Protein AF-A0A6N9Q004-F1 (afdb_monomer)

Secondary structure (DSSP, 8-state):
---EEEETTEEEE-HHHHHHHHHHHHHTT--HHHHHHHHHHHHHHHHTT-SS-HHHHHHHHHHS-HHHHHHHHHHHHHHH-S-HHHHHHHHHT-S----

pLDDT: mean 92.65, std 11.3, range [36.81, 98.56]

Sequence (99 aa):
MEHTKIINGERHVSTVGVVLLALHGWRTDHKEPCREALRRYCQYLAMHGYGKGSKAIWEHLAGMDNQEAAQWVETTFRQFVTDPVAAVEYVLGTVVQCQ

Structure (mmCIF, N/CA/C/O backbone):
data_AF-A0A6N9Q004-F1
#
_entry.id   AF-A0A6N9Q004-F1
#
loop_
_atom_site.group_PDB
_atom_site.id
_atom_site.type_symbol
_atom_site.label_atom_id
_atom_site.label_alt_id
_atom_site.label_comp_id
_atom_site.label_asym_id
_atom_site.label_entity_id
_atom_site.label_seq_id
_atom_site.pdbx_PDB_ins_code
_atom_site.Cartn_x
_atom_site.Cartn_y
_atom_site.Cartn_z
_atom_site.occupancy
_atom_site.B_iso_or_equiv
_atom_site.auth_seq_id
_atom_site.auth_comp_id
_atom_site.auth_asym_id
_atom_site.auth_atom_id
_atom_site.pdbx_PDB_model_num
ATOM 1 N N . MET A 1 1 ? 9.115 -12.454 2.445 1.00 57.78 1 MET A N 1
ATOM 2 C CA . MET A 1 1 ? 8.565 -13.288 1.349 1.00 57.78 1 MET A CA 1
ATOM 3 C C . MET A 1 1 ? 9.290 -12.890 0.066 1.00 57.78 1 MET A C 1
ATOM 5 O O . MET A 1 1 ? 9.688 -11.736 -0.017 1.00 57.78 1 MET A O 1
ATOM 9 N N . GLU A 1 2 ? 9.540 -13.787 -0.891 1.00 78.25 2 GLU A N 1
ATOM 10 C CA . GLU A 1 2 ? 10.159 -13.373 -2.163 1.00 78.25 2 GLU A CA 1
ATOM 11 C C . GLU A 1 2 ? 9.090 -12.723 -3.057 1.00 78.25 2 GLU A C 1
ATOM 13 O O . GLU A 1 2 ? 8.088 -13.354 -3.387 1.00 78.25 2 GLU A O 1
ATOM 18 N N . HIS A 1 3 ? 9.271 -11.445 -3.405 1.00 86.38 3 HIS A N 1
ATOM 19 C CA . HIS A 1 3 ? 8.276 -10.660 -4.159 1.00 86.38 3 HIS A CA 1
ATOM 20 C C . HIS A 1 3 ? 8.531 -10.616 -5.660 1.00 86.38 3 HIS A C 1
ATOM 22 O O . HIS A 1 3 ? 7.744 -10.022 -6.399 1.00 86.38 3 HIS A O 1
ATOM 28 N N . THR A 1 4 ? 9.616 -11.248 -6.100 1.00 87.00 4 THR A N 1
ATOM 29 C CA . THR A 1 4 ? 9.982 -11.388 -7.505 1.00 87.00 4 THR A CA 1
ATOM 30 C C . THR A 1 4 ? 10.201 -12.848 -7.849 1.00 87.00 4 THR A C 1
ATOM 32 O O . THR A 1 4 ? 10.687 -13.600 -7.015 1.00 87.00 4 THR A O 1
A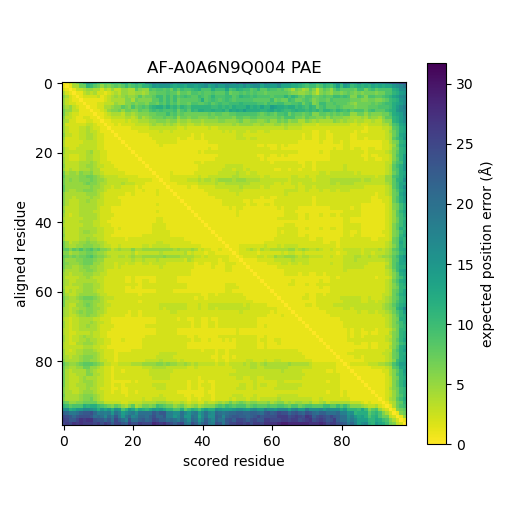TOM 35 N N . LYS A 1 5 ? 9.898 -13.246 -9.083 1.00 88.94 5 LYS A N 1
ATOM 36 C CA . LYS A 1 5 ? 10.191 -14.593 -9.585 1.00 88.94 5 LYS A CA 1
ATOM 37 C C . LYS A 1 5 ? 10.636 -14.521 -11.039 1.00 88.94 5 LYS A C 1
ATOM 39 O O . LYS A 1 5 ? 10.127 -13.691 -11.784 1.00 88.94 5 LYS A O 1
ATOM 44 N N . ILE A 1 6 ? 11.556 -15.395 -11.444 1.00 89.62 6 ILE A N 1
ATOM 45 C CA . ILE A 1 6 ? 11.898 -15.577 -12.859 1.00 89.62 6 ILE A CA 1
ATOM 46 C C . ILE A 1 6 ? 10.975 -16.642 -13.465 1.00 89.62 6 ILE A C 1
ATOM 48 O O . ILE A 1 6 ? 10.901 -17.758 -12.945 1.00 89.62 6 ILE A O 1
ATOM 52 N N . ILE A 1 7 ? 10.268 -16.309 -14.545 1.00 88.06 7 ILE A N 1
ATOM 53 C CA . ILE A 1 7 ? 9.420 -17.231 -15.318 1.00 88.06 7 ILE A CA 1
ATOM 54 C C . ILE 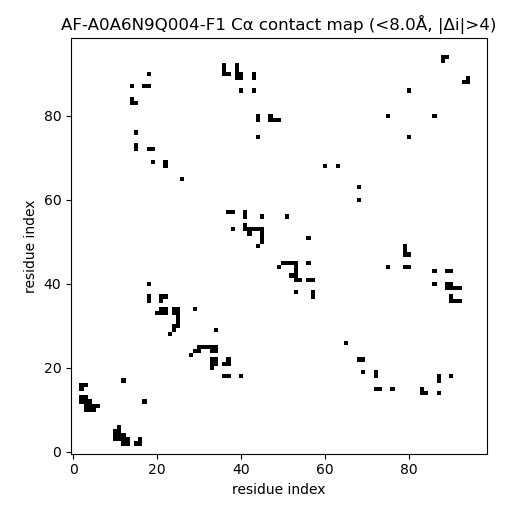A 1 7 ? 9.809 -17.062 -16.786 1.00 88.06 7 ILE A C 1
ATOM 56 O O . ILE A 1 7 ? 9.811 -15.951 -17.294 1.00 88.06 7 ILE A O 1
ATOM 60 N N . ASN A 1 8 ? 10.204 -18.147 -17.457 1.00 90.81 8 ASN A N 1
ATOM 61 C CA . ASN A 1 8 ? 10.637 -18.125 -18.864 1.00 90.81 8 ASN A CA 1
ATOM 62 C C . ASN A 1 8 ? 11.734 -17.084 -19.189 1.00 90.81 8 ASN A C 1
ATOM 64 O O . ASN A 1 8 ? 11.797 -16.569 -20.298 1.00 90.81 8 ASN A O 1
ATOM 68 N N . GLY A 1 9 ? 12.608 -16.776 -18.225 1.00 92.00 9 GLY A N 1
ATOM 69 C CA . GLY A 1 9 ? 13.671 -15.774 -18.377 1.00 92.00 9 GLY A CA 1
ATOM 70 C C . GLY A 1 9 ? 13.249 -14.333 -18.066 1.00 92.00 9 GLY A C 1
ATOM 71 O O . GLY A 1 9 ? 14.111 -13.461 -17.985 1.00 92.00 9 GLY A O 1
ATOM 72 N N . GLU A 1 10 ? 11.966 -14.079 -17.809 1.00 88.88 10 GLU A N 1
ATOM 73 C CA . GLU A 1 10 ? 11.443 -12.764 -17.438 1.00 88.88 10 GLU A CA 1
ATOM 74 C C . GLU A 1 10 ? 11.300 -12.625 -15.920 1.00 88.88 10 GLU A C 1
ATOM 76 O O . GLU A 1 10 ? 10.944 -13.574 -15.219 1.00 88.88 10 GLU A O 1
ATOM 81 N N . ARG A 1 11 ? 11.582 -11.429 -15.385 1.00 88.69 11 ARG A N 1
ATOM 82 C CA . ARG A 1 11 ? 11.391 -11.118 -13.962 1.00 88.69 11 ARG A CA 1
ATOM 83 C C . ARG A 1 11 ? 9.976 -10.597 -13.740 1.00 88.69 11 ARG A C 1
ATOM 85 O O . ARG A 1 11 ? 9.648 -9.487 -14.143 1.00 88.69 11 ARG A O 1
ATOM 92 N N . HIS A 1 12 ? 9.183 -11.362 -13.008 1.00 89.12 12 HIS A N 1
ATOM 93 C CA . HIS A 1 12 ? 7.840 -10.988 -12.587 1.00 89.12 12 HIS A CA 1
ATOM 94 C C . HIS A 1 12 ? 7.852 -10.455 -11.161 1.00 89.12 12 HIS A C 1
ATOM 96 O O . HIS A 1 12 ? 8.673 -10.863 -10.336 1.00 89.12 12 HIS A O 1
ATOM 102 N N . VAL A 1 13 ? 6.908 -9.566 -10.875 1.00 92.25 13 VAL A N 1
ATOM 103 C CA . VAL A 1 13 ? 6.677 -8.970 -9.560 1.00 92.25 13 VAL A CA 1
ATOM 104 C C . VAL A 1 13 ? 5.306 -9.423 -9.071 1.00 92.25 13 VAL A C 1
ATOM 106 O O . VAL A 1 13 ? 4.334 -9.396 -9.823 1.00 92.25 13 VAL A O 1
ATOM 109 N N . SER A 1 14 ? 5.231 -9.869 -7.820 1.00 94.19 14 SER A N 1
ATOM 110 C CA . SER A 1 14 ? 3.953 -10.192 -7.177 1.00 94.19 14 SER A CA 1
ATOM 111 C C . SER A 1 14 ? 3.110 -8.932 -6.955 1.00 94.19 14 SER A C 1
ATOM 113 O O . SER A 1 14 ? 3.634 -7.824 -6.901 1.00 94.19 14 SER A O 1
ATOM 115 N N . THR A 1 15 ? 1.806 -9.083 -6.752 1.00 95.00 15 THR A N 1
ATOM 116 C CA . THR A 1 15 ? 0.891 -7.952 -6.521 1.00 95.00 15 THR A CA 1
ATOM 117 C C . THR A 1 15 ? 1.277 -7.103 -5.305 1.00 95.00 15 THR A C 1
ATOM 119 O O . THR A 1 15 ? 1.373 -5.883 -5.410 1.00 95.00 15 THR A O 1
ATOM 122 N N . VAL A 1 16 ? 1.614 -7.728 -4.172 1.00 96.44 16 VAL A N 1
ATOM 123 C CA . VAL A 1 16 ? 2.177 -7.018 -3.006 1.00 96.44 16 VAL A CA 1
ATOM 124 C C . VAL A 1 16 ? 3.537 -6.383 -3.329 1.00 96.44 16 VAL A C 1
ATOM 126 O O . VAL A 1 16 ? 3.835 -5.274 -2.887 1.00 96.44 16 VAL A O 1
ATOM 129 N N . GLY A 1 17 ? 4.335 -7.038 -4.176 1.00 96.56 17 GLY A N 1
ATOM 130 C CA . GLY A 1 17 ? 5.591 -6.510 -4.698 1.00 96.56 17 GLY A CA 1
ATOM 131 C C . GLY A 1 17 ? 5.423 -5.201 -5.470 1.00 96.56 17 GLY A C 1
ATOM 132 O O . GLY A 1 17 ? 6.289 -4.338 -5.370 1.00 96.56 17 GLY A O 1
ATOM 133 N N . VAL A 1 18 ? 4.303 -4.995 -6.171 1.00 96.12 18 VAL A N 1
ATOM 134 C CA . VAL A 1 18 ? 4.006 -3.716 -6.845 1.00 96.12 18 VAL A CA 1
ATOM 135 C C . VAL A 1 18 ? 3.857 -2.582 -5.828 1.00 96.12 18 VAL A C 1
ATOM 137 O O . VAL A 1 18 ? 4.425 -1.505 -6.015 1.00 96.12 18 VAL A O 1
ATOM 140 N N . VAL A 1 19 ? 3.162 -2.827 -4.713 1.00 97.81 19 VAL A N 1
ATOM 141 C CA . VAL A 1 19 ? 3.006 -1.834 -3.634 1.00 97.81 19 VAL A CA 1
ATOM 142 C C . VAL A 1 19 ? 4.351 -1.549 -2.958 1.00 97.81 19 VAL A C 1
ATOM 144 O O . VAL A 1 19 ? 4.671 -0.395 -2.674 1.00 97.81 19 VAL A O 1
ATOM 147 N N . LEU A 1 20 ? 5.185 -2.574 -2.764 1.00 97.31 20 LEU A N 1
ATOM 148 C CA . LEU A 1 20 ? 6.540 -2.417 -2.224 1.00 97.31 20 LEU A CA 1
ATOM 149 C C . LEU A 1 20 ? 7.478 -1.669 -3.185 1.00 97.31 20 LEU A C 1
ATOM 151 O O . LEU A 1 20 ? 8.299 -0.869 -2.737 1.00 97.31 20 LEU A O 1
ATOM 155 N N . LEU A 1 21 ? 7.338 -1.859 -4.499 1.00 96.06 21 LEU A N 1
ATOM 156 C CA . LEU A 1 21 ? 8.059 -1.062 -5.493 1.00 96.06 21 LEU A CA 1
ATOM 157 C C . LEU A 1 21 ? 7.629 0.406 -5.455 1.00 96.06 21 LEU A C 1
ATOM 159 O O . LEU A 1 21 ? 8.484 1.285 -5.551 1.00 96.06 21 LEU A O 1
ATOM 163 N N . ALA A 1 22 ? 6.338 0.688 -5.263 1.00 97.44 22 ALA A N 1
ATOM 164 C CA . ALA A 1 22 ? 5.869 2.054 -5.041 1.00 97.44 22 ALA A CA 1
ATOM 165 C C . ALA A 1 22 ? 6.442 2.642 -3.737 1.00 97.44 22 ALA A C 1
ATOM 167 O O . ALA A 1 22 ? 6.904 3.783 -3.727 1.00 97.44 22 ALA A O 1
ATOM 168 N N . LEU A 1 23 ? 6.504 1.860 -2.655 1.00 97.69 23 LEU A N 1
ATOM 169 C CA . LEU A 1 23 ? 7.159 2.277 -1.411 1.00 97.69 23 LEU A CA 1
ATOM 170 C C . LEU A 1 23 ? 8.622 2.665 -1.651 1.00 97.69 23 LEU A C 1
ATOM 172 O O . LEU A 1 23 ? 9.036 3.761 -1.269 1.00 97.69 23 LEU A O 1
ATOM 176 N N . HIS A 1 24 ? 9.379 1.809 -2.336 1.00 96.19 24 HIS A N 1
ATOM 177 C CA . HIS A 1 24 ? 10.779 2.070 -2.659 1.00 96.19 24 HIS A CA 1
ATOM 178 C C . HIS A 1 24 ? 10.952 3.296 -3.568 1.00 96.19 24 HIS A C 1
ATOM 180 O O . HIS A 1 24 ? 11.726 4.195 -3.247 1.00 96.19 24 HIS A O 1
ATOM 186 N N . GLY A 1 25 ? 10.185 3.388 -4.658 1.00 96.81 25 GLY A N 1
ATOM 187 C CA . GLY A 1 25 ? 10.266 4.510 -5.595 1.00 96.81 25 GLY A CA 1
ATOM 188 C C . GLY A 1 25 ? 9.913 5.857 -4.958 1.00 96.81 25 GLY A C 1
ATOM 189 O O . GLY A 1 25 ? 10.493 6.880 -5.317 1.00 96.81 25 GLY A O 1
ATOM 190 N N . TRP A 1 26 ? 9.009 5.880 -3.976 1.00 97.62 26 TRP A N 1
ATOM 191 C CA . TRP A 1 26 ? 8.740 7.094 -3.207 1.00 97.62 26 TRP A CA 1
ATOM 192 C C . TRP A 1 26 ? 9.865 7.420 -2.210 1.00 97.62 26 TRP A C 1
ATOM 194 O O . TRP A 1 26 ? 10.300 8.570 -2.131 1.00 97.62 26 TRP A O 1
ATOM 204 N N . ARG A 1 27 ? 10.337 6.432 -1.441 1.00 95.50 27 ARG A N 1
ATOM 205 C CA . ARG A 1 27 ? 11.299 6.653 -0.346 1.00 95.50 27 ARG A CA 1
ATOM 206 C C . ARG A 1 27 ? 12.719 6.931 -0.834 1.00 95.50 27 ARG A C 1
ATOM 208 O O . ARG A 1 27 ? 13.403 7.746 -0.225 1.00 95.50 27 ARG A O 1
ATOM 215 N N . THR A 1 28 ? 13.150 6.257 -1.894 1.00 95.06 28 THR A N 1
ATOM 216 C CA . THR A 1 28 ? 14.528 6.317 -2.399 1.00 95.06 28 THR A CA 1
ATOM 217 C C . THR A 1 28 ? 14.655 7.257 -3.590 1.00 95.06 28 THR A C 1
ATOM 219 O O . THR A 1 28 ? 15.541 8.103 -3.602 1.00 95.06 28 THR A O 1
ATOM 222 N N . ASP A 1 29 ? 13.743 7.154 -4.558 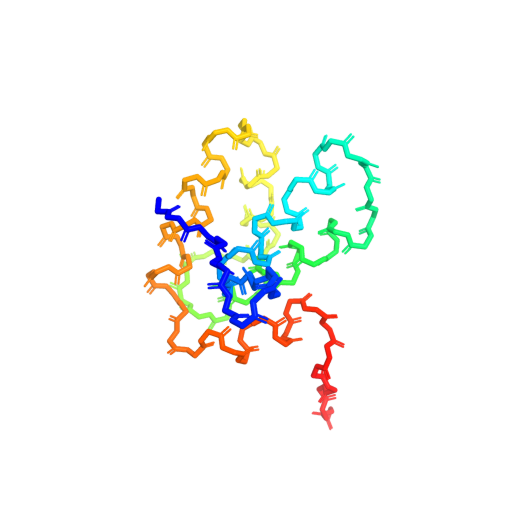1.00 94.19 29 ASP A N 1
ATOM 223 C CA . ASP A 1 29 ? 13.829 7.933 -5.800 1.00 94.19 29 ASP A CA 1
ATOM 224 C C . ASP A 1 29 ? 12.959 9.201 -5.779 1.00 94.19 29 ASP A C 1
ATOM 226 O O . ASP A 1 29 ? 12.907 9.930 -6.769 1.00 94.19 29 ASP A O 1
ATOM 230 N N . HIS A 1 30 ? 12.225 9.443 -4.686 1.00 94.38 30 HIS A N 1
ATOM 231 C CA . HIS A 1 30 ? 11.315 10.584 -4.519 1.00 94.38 30 HIS A CA 1
ATOM 232 C C . HIS A 1 30 ? 10.303 10.752 -5.665 1.00 94.38 30 HIS A C 1
ATOM 234 O O . HIS A 1 30 ? 9.890 11.862 -6.007 1.00 94.38 30 HIS A O 1
ATOM 240 N N . LYS A 1 31 ? 9.863 9.636 -6.257 1.00 97.31 31 LYS A N 1
ATOM 241 C CA . LYS A 1 31 ? 8.908 9.635 -7.369 1.00 97.31 31 LYS A CA 1
ATOM 242 C C . LYS A 1 31 ? 7.498 9.929 -6.862 1.00 97.31 31 LYS A C 1
ATOM 244 O O . LYS A 1 31 ? 6.869 9.091 -6.215 1.00 97.31 31 LYS A O 1
ATOM 249 N N . GLU A 1 32 ? 6.964 11.093 -7.221 1.00 96.50 32 GLU A N 1
ATOM 250 C CA . GLU A 1 32 ? 5.584 11.480 -6.888 1.00 96.50 32 GLU A CA 1
ATOM 251 C C . GLU A 1 32 ? 4.512 10.492 -7.393 1.00 96.50 32 GLU A C 1
ATOM 253 O O . GLU A 1 32 ? 3.594 10.189 -6.630 1.00 96.50 32 GLU A O 1
ATOM 258 N N . PRO A 1 33 ? 4.622 9.871 -8.588 1.00 96.44 33 PRO A N 1
ATOM 259 C CA . PRO A 1 33 ? 3.678 8.824 -8.991 1.00 96.44 33 PRO A CA 1
ATOM 260 C C . PRO A 1 33 ? 3.638 7.630 -8.026 1.00 96.44 33 PRO A C 1
ATOM 262 O O . PRO A 1 33 ? 2.574 7.073 -7.765 1.00 96.44 33 PRO A O 1
ATOM 265 N N . CYS A 1 34 ? 4.785 7.261 -7.450 1.00 97.62 34 CYS A N 1
ATOM 266 C CA . CYS A 1 34 ? 4.869 6.190 -6.463 1.00 97.62 34 CYS A CA 1
ATOM 267 C C . CYS A 1 34 ? 4.217 6.597 -5.136 1.00 97.62 34 CYS A C 1
ATOM 269 O O . CYS A 1 34 ? 3.506 5.802 -4.524 1.00 97.62 34 CYS A O 1
ATOM 271 N N . ARG A 1 35 ? 4.390 7.857 -4.724 1.00 97.75 35 ARG A N 1
ATOM 272 C CA . ARG A 1 35 ? 3.696 8.423 -3.561 1.00 97.75 35 ARG A CA 1
ATOM 273 C C . ARG A 1 35 ? 2.180 8.389 -3.741 1.00 97.75 35 ARG A C 1
ATOM 275 O O . ARG A 1 35 ? 1.454 8.035 -2.814 1.00 97.75 35 ARG A O 1
ATOM 282 N N . GLU A 1 36 ? 1.702 8.738 -4.930 1.00 97.50 36 GLU A N 1
ATOM 283 C CA . GLU A 1 36 ? 0.274 8.734 -5.234 1.00 97.50 36 GLU A CA 1
ATOM 284 C C . GLU A 1 36 ? -0.300 7.312 -5.277 1.00 97.50 36 GLU A C 1
ATOM 286 O O . GLU A 1 36 ? -1.371 7.063 -4.724 1.00 97.50 36 GLU A O 1
ATOM 291 N N . ALA A 1 37 ? 0.442 6.346 -5.826 1.00 97.88 37 ALA A N 1
ATOM 292 C CA . ALA A 1 37 ? 0.071 4.933 -5.754 1.00 97.88 37 ALA A CA 1
ATOM 293 C C . ALA A 1 37 ? -0.093 4.454 -4.296 1.00 97.88 37 ALA A C 1
ATOM 295 O O . ALA A 1 37 ? -1.079 3.797 -3.959 1.00 97.88 37 ALA A O 1
ATOM 296 N N . LEU A 1 38 ? 0.805 4.853 -3.389 1.00 98.19 38 LEU A N 1
ATOM 297 C CA . LEU A 1 38 ? 0.678 4.535 -1.960 1.00 98.19 38 LEU A CA 1
ATOM 298 C C . LEU A 1 38 ? -0.527 5.218 -1.303 1.00 98.19 38 LEU A C 1
ATOM 300 O O . LEU A 1 38 ? -1.182 4.616 -0.456 1.00 98.19 38 LEU A O 1
ATOM 304 N N . ARG A 1 39 ? -0.873 6.448 -1.698 1.00 98.00 39 ARG A N 1
ATOM 305 C CA . ARG A 1 39 ? -2.107 7.092 -1.220 1.00 98.00 39 ARG A CA 1
ATOM 306 C C . ARG A 1 39 ? -3.349 6.328 -1.660 1.00 98.00 39 ARG A C 1
ATOM 308 O O . ARG A 1 39 ? -4.248 6.136 -0.840 1.00 98.00 39 ARG A O 1
ATOM 315 N N . ARG A 1 40 ? -3.390 5.844 -2.905 1.00 98.06 40 ARG A N 1
ATOM 316 C CA . ARG A 1 40 ? -4.464 4.954 -3.377 1.00 98.06 40 ARG A CA 1
ATOM 317 C C . ARG A 1 40 ? -4.483 3.641 -2.603 1.00 98.06 40 ARG A C 1
ATOM 319 O O . ARG A 1 40 ? -5.558 3.188 -2.231 1.00 98.06 40 ARG A O 1
ATOM 326 N N . TYR A 1 41 ? -3.327 3.084 -2.253 1.00 98.12 41 TYR A N 1
ATOM 327 C CA . TYR A 1 41 ? -3.268 1.922 -1.363 1.00 98.12 41 TYR A CA 1
ATOM 328 C C . TYR A 1 41 ? -3.888 2.220 0.016 1.00 98.12 41 TYR A C 1
ATOM 330 O O . TYR A 1 41 ? -4.720 1.457 0.503 1.00 98.12 41 TYR A O 1
AT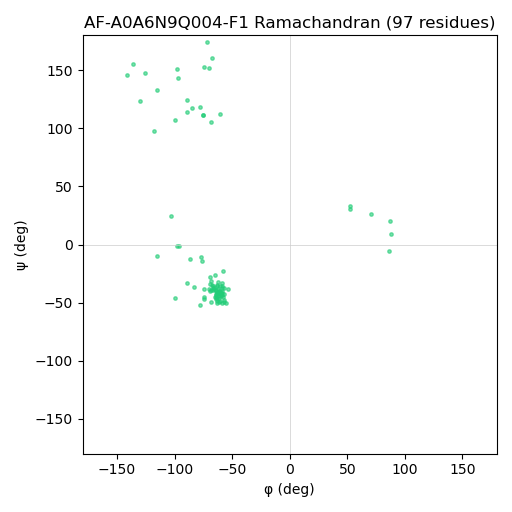OM 338 N N . CYS A 1 42 ? -3.589 3.375 0.619 1.00 98.19 42 CYS A N 1
ATOM 339 C CA . CYS A 1 42 ? -4.226 3.796 1.872 1.00 98.19 42 CYS A CA 1
ATOM 340 C C . CYS A 1 42 ? -5.748 4.002 1.732 1.00 98.19 42 C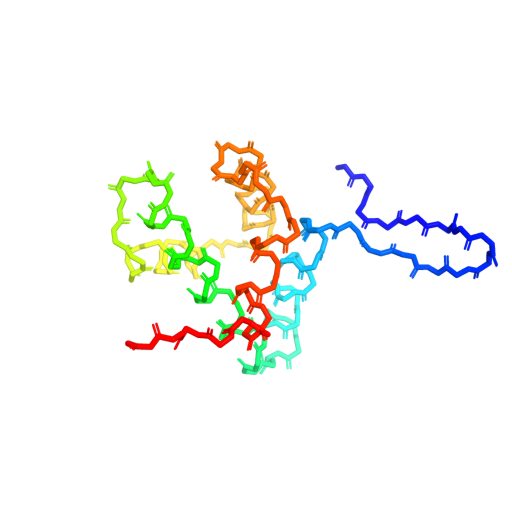YS A C 1
ATOM 342 O O . CYS A 1 42 ? -6.493 3.704 2.665 1.00 98.19 42 CYS A O 1
ATOM 344 N N . GLN A 1 43 ? -6.226 4.503 0.589 1.00 97.62 43 GLN A N 1
ATOM 345 C CA . GLN A 1 43 ? -7.662 4.592 0.289 1.00 97.62 43 GLN A CA 1
ATOM 346 C C . GLN A 1 43 ? -8.302 3.211 0.174 1.00 97.62 43 GLN A C 1
ATOM 348 O O . GLN A 1 43 ? -9.341 2.977 0.788 1.00 97.62 43 GLN A O 1
ATOM 353 N N . TYR A 1 44 ? -7.649 2.293 -0.540 1.00 97.12 44 TYR A N 1
ATOM 354 C CA . TYR A 1 44 ? -8.094 0.913 -0.666 1.00 97.12 44 TYR A CA 1
ATOM 355 C C . TYR A 1 44 ? -8.266 0.277 0.719 1.00 97.12 44 TYR A C 1
ATOM 357 O O . TYR A 1 44 ? -9.339 -0.233 1.028 1.00 97.12 44 TYR A O 1
ATOM 365 N N . LEU A 1 45 ? -7.264 0.383 1.598 1.00 97.31 45 LEU A N 1
ATOM 366 C CA . LEU A 1 45 ? -7.348 -0.150 2.963 1.00 97.31 45 LEU A CA 1
ATOM 367 C C . LEU A 1 45 ? -8.509 0.458 3.768 1.00 97.31 45 LEU A C 1
ATOM 369 O O . LEU A 1 45 ? -9.216 -0.264 4.472 1.00 97.31 45 LEU A O 1
ATOM 373 N N . ALA A 1 46 ? -8.736 1.770 3.648 1.00 97.31 46 ALA A N 1
ATOM 374 C CA . ALA A 1 46 ? -9.850 2.438 4.320 1.00 97.31 46 ALA A CA 1
ATOM 375 C C . ALA A 1 46 ? -11.217 1.898 3.858 1.00 97.31 46 ALA A C 1
ATOM 377 O O . ALA A 1 46 ? -12.101 1.695 4.689 1.00 97.31 46 ALA A O 1
ATOM 378 N N . MET A 1 47 ? -11.376 1.625 2.559 1.00 96.00 47 MET A N 1
ATOM 379 C CA . MET A 1 47 ? -12.598 1.041 1.989 1.00 96.00 47 MET A CA 1
ATOM 380 C C . MET A 1 47 ? -12.815 -0.419 2.410 1.00 96.00 47 MET A C 1
ATOM 382 O O . MET A 1 47 ? -13.955 -0.864 2.494 1.00 96.00 47 MET A O 1
ATOM 386 N N . HIS A 1 48 ? -11.737 -1.150 2.701 1.00 95.56 48 HIS A N 1
ATOM 387 C CA . HIS A 1 48 ? -11.768 -2.592 2.971 1.00 95.56 48 HIS A CA 1
ATOM 388 C C . HIS A 1 48 ? -11.658 -2.938 4.462 1.00 95.56 48 HIS A C 1
ATOM 390 O O . HIS A 1 48 ? -11.253 -4.037 4.824 1.00 95.56 48 HIS A O 1
ATOM 396 N N . GLY A 1 49 ? -12.050 -2.017 5.347 1.00 92.88 49 GLY A N 1
ATOM 397 C CA . GLY A 1 49 ? -12.255 -2.338 6.761 1.00 92.88 49 GLY A CA 1
ATOM 398 C C . GLY A 1 49 ? -11.017 -2.234 7.652 1.00 92.88 49 GLY A C 1
ATOM 399 O O . GLY A 1 49 ? -11.040 -2.761 8.760 1.00 92.88 49 GLY A O 1
ATOM 400 N N . TYR A 1 50 ? -9.970 -1.505 7.242 1.00 95.12 50 TYR A N 1
ATOM 401 C CA . TYR A 1 50 ? -8.806 -1.227 8.105 1.00 95.12 50 TYR A CA 1
ATOM 402 C C . TYR A 1 50 ? -9.172 -0.503 9.418 1.00 95.12 50 TYR A C 1
ATOM 404 O O . TYR A 1 50 ? -8.432 -0.556 10.398 1.00 95.12 50 TYR A O 1
ATOM 412 N N . GLY A 1 51 ? -10.311 0.198 9.453 1.00 94.12 51 GLY A N 1
ATOM 413 C CA . GLY A 1 51 ? -10.818 0.865 10.659 1.00 94.12 51 GLY A CA 1
ATOM 414 C C . GLY A 1 51 ? -10.297 2.290 10.877 1.00 94.12 51 GLY A C 1
ATOM 415 O O . GLY A 1 51 ? -10.547 2.883 11.924 1.00 94.12 51 GLY A O 1
ATOM 416 N N . LYS A 1 52 ? -9.591 2.871 9.898 1.00 96.12 52 LYS A N 1
ATOM 417 C CA . LYS A 1 52 ? -9.188 4.289 9.883 1.00 96.12 52 LYS A CA 1
ATOM 418 C C . LYS A 1 52 ? -9.425 4.897 8.501 1.00 96.12 52 LYS A C 1
ATOM 420 O O . LYS 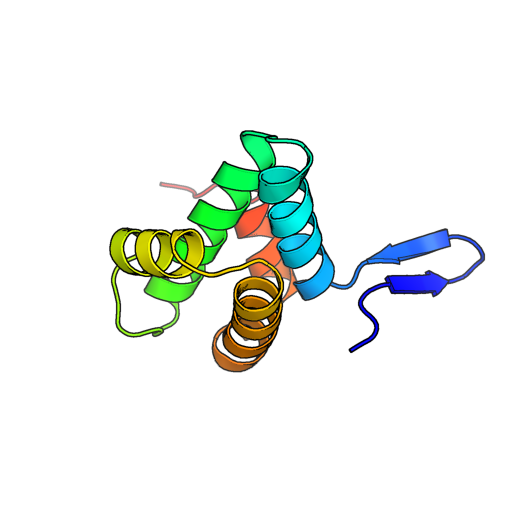A 1 52 ? -9.410 4.191 7.499 1.00 96.12 52 LYS A O 1
ATOM 425 N N . GLY A 1 53 ? -9.607 6.216 8.445 1.00 97.75 53 GLY A N 1
ATOM 426 C CA . GLY A 1 53 ? -9.688 6.946 7.178 1.00 97.75 53 GLY A CA 1
ATOM 427 C C . GLY A 1 53 ? -8.341 7.003 6.450 1.00 97.75 53 GLY A C 1
ATOM 428 O O . GLY A 1 53 ? -7.284 7.009 7.084 1.00 97.75 53 GLY A O 1
ATOM 429 N N . SER A 1 54 ? -8.377 7.107 5.120 1.00 97.44 54 SER A N 1
ATOM 430 C CA . SER A 1 54 ? -7.196 7.058 4.241 1.00 97.44 54 SER A CA 1
ATOM 431 C C . SER A 1 54 ? -6.093 8.053 4.622 1.00 97.44 54 SER A C 1
ATOM 433 O O . SER A 1 54 ? -4.917 7.700 4.591 1.00 97.44 54 SER A O 1
ATOM 435 N N . LYS A 1 55 ? -6.458 9.267 5.059 1.00 98.06 55 LYS A N 1
ATOM 436 C CA . LYS A 1 55 ? -5.511 10.284 5.547 1.00 98.06 55 LYS A CA 1
ATOM 437 C C . LYS A 1 55 ? -4.725 9.812 6.777 1.00 98.06 55 LYS A C 1
ATOM 439 O O . LYS A 1 55 ? -3.508 9.940 6.797 1.00 9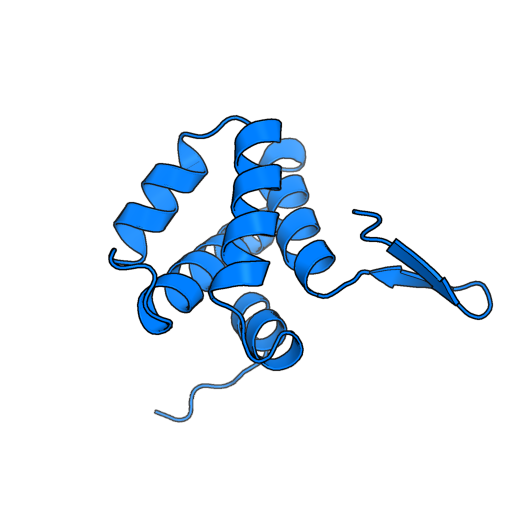8.06 55 LYS A O 1
ATOM 444 N N . ALA A 1 56 ? -5.402 9.229 7.765 1.00 98.38 56 ALA A N 1
ATOM 445 C CA . ALA A 1 56 ? -4.757 8.737 8.983 1.00 98.38 56 ALA A CA 1
ATOM 446 C C . ALA A 1 56 ? -3.878 7.506 8.706 1.00 98.38 56 ALA A C 1
ATOM 448 O O . ALA A 1 56 ? -2.827 7.338 9.320 1.00 98.38 56 ALA A O 1
ATOM 449 N N . ILE A 1 57 ? -4.290 6.652 7.762 1.00 98.56 57 ILE A N 1
ATOM 450 C CA . ILE A 1 57 ? -3.472 5.527 7.288 1.00 98.56 57 ILE A CA 1
ATOM 451 C C . ILE A 1 57 ? -2.204 6.050 6.601 1.00 98.56 57 ILE A C 1
ATOM 453 O O . ILE A 1 57 ? -1.112 5.565 6.886 1.00 98.56 57 ILE A O 1
ATOM 457 N N . TRP A 1 58 ? -2.338 7.064 5.743 1.00 98.38 58 TRP A N 1
ATOM 458 C CA . TRP A 1 58 ? -1.207 7.697 5.068 1.00 98.38 58 TRP A CA 1
ATOM 459 C C . TRP A 1 58 ? -0.217 8.321 6.054 1.00 98.38 58 TRP A C 1
ATOM 461 O O . TRP A 1 58 ? 0.980 8.078 5.948 1.00 98.38 58 TRP A O 1
ATOM 471 N N . GLU A 1 59 ? -0.697 9.107 7.018 1.00 98.38 59 GLU A N 1
ATOM 472 C CA . GLU A 1 59 ? 0.154 9.726 8.043 1.00 98.38 59 GLU A CA 1
ATOM 473 C C . GLU A 1 59 ? 0.909 8.669 8.856 1.00 98.38 59 GLU A C 1
ATOM 475 O O . GLU A 1 59 ? 2.103 8.822 9.109 1.00 98.38 59 GLU A O 1
ATOM 480 N N . HIS A 1 60 ? 0.241 7.560 9.191 1.00 98.25 60 HIS A N 1
ATOM 481 C CA . HIS A 1 60 ? 0.868 6.436 9.876 1.00 98.25 60 HIS A CA 1
ATOM 482 C C . HIS A 1 60 ? 1.969 5.783 9.029 1.00 98.25 60 HIS A C 1
ATOM 484 O O . HIS A 1 60 ? 3.088 5.640 9.513 1.00 98.25 60 HIS A O 1
ATOM 490 N N . LEU A 1 61 ? 1.685 5.453 7.764 1.00 98.25 61 LEU A N 1
ATOM 491 C CA . LEU A 1 61 ? 2.671 4.889 6.834 1.00 98.25 61 LEU A CA 1
ATOM 492 C C . LEU A 1 61 ? 3.854 5.841 6.605 1.00 98.25 61 LEU A C 1
ATOM 494 O O . LEU A 1 61 ? 5.002 5.407 6.518 1.00 98.25 61 LEU A O 1
ATOM 498 N N . ALA A 1 62 ? 3.590 7.144 6.494 1.00 97.19 62 ALA A N 1
ATOM 499 C CA . ALA A 1 62 ? 4.623 8.137 6.237 1.00 97.19 62 ALA A CA 1
ATOM 500 C C . ALA A 1 62 ? 5.581 8.320 7.423 1.00 97.19 62 ALA A C 1
ATOM 502 O O . ALA A 1 62 ? 6.764 8.592 7.205 1.00 97.19 62 ALA A O 1
ATOM 503 N N . GLY A 1 63 ? 5.082 8.128 8.647 1.00 97.88 63 GLY A N 1
ATOM 504 C CA . GLY A 1 63 ? 5.870 8.186 9.877 1.00 97.88 63 GLY A CA 1
ATOM 505 C C . GLY A 1 63 ? 6.745 6.957 10.150 1.00 97.88 63 GLY A C 1
ATOM 506 O O . GLY A 1 63 ? 7.631 7.051 10.991 1.00 97.88 63 GLY A O 1
ATOM 507 N N . MET A 1 64 ? 6.523 5.837 9.456 1.00 98.12 64 MET A N 1
ATOM 508 C CA . MET A 1 64 ? 7.332 4.619 9.607 1.00 98.12 64 MET A CA 1
ATOM 509 C C . MET A 1 64 ? 8.702 4.754 8.947 1.00 98.12 64 MET A C 1
ATOM 511 O O . MET A 1 64 ? 8.850 5.449 7.929 1.00 98.12 64 MET A O 1
ATOM 515 N N . ASP A 1 65 ? 9.674 4.011 9.472 1.00 96.62 65 ASP A N 1
ATOM 516 C CA . ASP A 1 65 ? 10.906 3.739 8.737 1.00 96.62 65 ASP A CA 1
ATOM 517 C C . ASP A 1 65 ? 10.674 2.755 7.570 1.00 96.62 65 ASP A C 1
ATOM 519 O O . ASP A 1 65 ? 9.577 2.234 7.357 1.00 96.62 65 ASP A O 1
ATOM 523 N N . ASN A 1 66 ? 11.707 2.521 6.755 1.00 93.94 66 ASN A N 1
ATOM 524 C CA . ASN A 1 66 ? 11.579 1.692 5.554 1.00 93.94 66 ASN A CA 1
ATOM 525 C 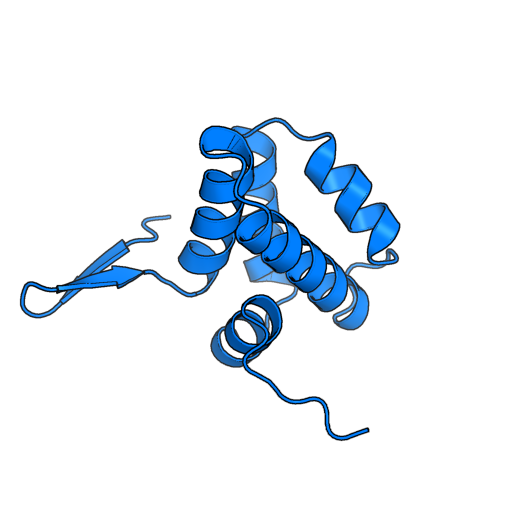C . ASN A 1 66 ? 11.268 0.219 5.862 1.00 93.94 66 ASN A C 1
ATOM 527 O O . ASN A 1 66 ? 10.526 -0.414 5.107 1.00 93.94 66 ASN A O 1
ATOM 531 N N . GLN A 1 67 ? 11.847 -0.337 6.927 1.00 95.62 67 GLN A N 1
ATOM 532 C CA . GLN A 1 67 ? 11.658 -1.742 7.275 1.00 95.62 67 GLN A CA 1
ATOM 533 C C . GLN A 1 67 ? 10.269 -1.953 7.877 1.00 95.62 67 GLN A C 1
ATOM 535 O O . GLN A 1 67 ? 9.554 -2.872 7.464 1.00 95.62 67 GLN A O 1
ATOM 540 N N . GLU A 1 68 ? 9.871 -1.077 8.796 1.00 97.75 68 GLU A N 1
ATOM 541 C CA . GLU A 1 68 ? 8.532 -1.043 9.378 1.00 97.75 68 GLU A CA 1
ATOM 542 C C . GLU A 1 68 ? 7.466 -0.881 8.293 1.00 97.75 68 GLU A C 1
ATOM 544 O O . GLU A 1 68 ? 6.515 -1.662 8.240 1.00 97.75 68 GLU A O 1
ATOM 549 N N . ALA A 1 69 ? 7.654 0.066 7.367 1.00 98.00 69 ALA A N 1
ATOM 550 C CA . ALA A 1 69 ? 6.718 0.300 6.273 1.00 98.00 69 ALA A CA 1
ATOM 551 C C . ALA A 1 69 ? 6.581 -0.921 5.353 1.00 98.00 69 ALA A C 1
ATOM 553 O O . ALA A 1 69 ? 5.467 -1.268 4.961 1.00 98.00 69 ALA A O 1
ATOM 554 N N . ALA A 1 70 ? 7.682 -1.603 5.024 1.00 97.06 70 ALA A N 1
ATOM 555 C CA . ALA A 1 70 ? 7.634 -2.803 4.190 1.00 97.06 70 ALA A CA 1
ATOM 556 C C . ALA A 1 70 ? 6.860 -3.942 4.877 1.00 97.06 70 ALA A C 1
ATOM 558 O O . ALA A 1 70 ? 5.970 -4.544 4.271 1.00 97.06 70 ALA A O 1
ATOM 559 N N . GLN A 1 71 ? 7.141 -4.200 6.158 1.00 97.88 71 GLN A N 1
ATOM 560 C CA . GLN A 1 71 ? 6.425 -5.212 6.943 1.00 97.88 71 GLN A CA 1
ATOM 561 C C . GLN A 1 71 ? 4.943 -4.861 7.122 1.00 97.88 71 GLN A C 1
ATOM 563 O O . GLN A 1 71 ? 4.074 -5.738 7.047 1.00 97.88 71 GLN A O 1
ATOM 568 N N . TRP A 1 72 ? 4.644 -3.578 7.326 1.00 98.38 72 TRP A N 1
ATOM 569 C CA . TRP A 1 72 ? 3.280 -3.079 7.427 1.00 98.38 72 TRP A CA 1
ATOM 570 C C . TRP A 1 72 ? 2.518 -3.260 6.111 1.00 98.38 72 TRP A C 1
ATOM 572 O O . TRP A 1 72 ? 1.389 -3.753 6.132 1.00 98.38 72 TRP A O 1
ATOM 582 N N . VAL A 1 73 ? 3.133 -2.954 4.961 1.00 98.25 73 VAL A N 1
ATOM 583 C CA . VAL A 1 73 ? 2.538 -3.209 3.638 1.00 98.25 73 VAL A CA 1
ATOM 584 C C . VAL A 1 73 ? 2.245 -4.696 3.465 1.00 98.25 73 VAL A C 1
ATOM 586 O O . VAL A 1 73 ? 1.113 -5.042 3.151 1.00 98.25 73 VAL A O 1
ATOM 589 N N . GLU A 1 74 ? 3.202 -5.589 3.730 1.00 97.56 74 GLU A N 1
ATOM 590 C CA . GLU A 1 74 ? 2.971 -7.036 3.595 1.00 97.56 74 GLU A CA 1
ATOM 591 C C . GLU A 1 74 ? 1.821 -7.538 4.481 1.00 97.56 74 GLU A C 1
ATOM 593 O O . GLU A 1 74 ? 0.990 -8.341 4.047 1.00 97.56 74 GLU A O 1
ATOM 598 N N . THR A 1 75 ? 1.777 -7.068 5.728 1.00 97.88 75 THR A N 1
ATOM 599 C CA . THR A 1 75 ? 0.780 -7.490 6.717 1.00 97.88 75 THR A CA 1
ATOM 600 C C . THR A 1 75 ? -0.608 -6.992 6.340 1.00 97.88 75 THR A C 1
ATOM 602 O O . THR A 1 75 ? -1.553 -7.779 6.290 1.00 97.88 75 THR A O 1
ATOM 605 N N . THR A 1 76 ? -0.731 -5.702 6.027 1.00 98.00 76 THR A N 1
ATOM 606 C CA . THR A 1 76 ? -2.013 -5.098 5.644 1.00 98.00 76 THR A CA 1
ATOM 607 C C . THR A 1 76 ? -2.517 -5.636 4.316 1.00 98.00 76 THR A C 1
ATOM 609 O O . THR A 1 76 ? -3.709 -5.908 4.191 1.00 98.00 76 THR A O 1
ATOM 612 N N . PHE A 1 77 ? -1.622 -5.891 3.361 1.00 97.44 77 PHE A N 1
ATOM 613 C CA . PHE A 1 77 ? -1.997 -6.482 2.084 1.00 97.44 77 PHE A CA 1
ATOM 614 C C . PHE A 1 77 ? -2.605 -7.866 2.314 1.00 97.44 77 PHE A C 1
ATOM 616 O O . PHE A 1 77 ? -3.713 -8.139 1.871 1.00 97.44 77 PHE A O 1
ATOM 623 N N . ARG A 1 78 ? -1.940 -8.722 3.0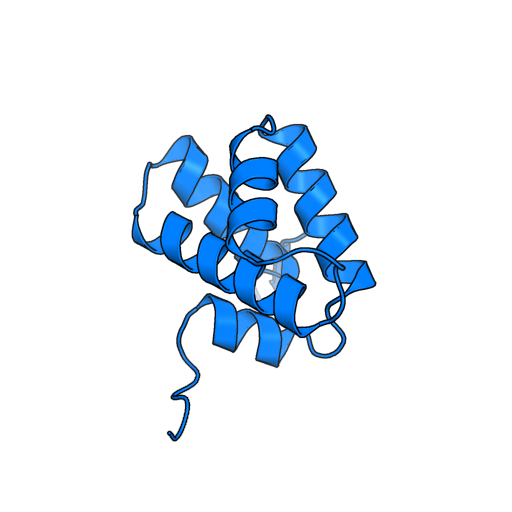99 1.00 96.44 78 ARG A N 1
ATOM 624 C CA . ARG A 1 78 ? -2.453 -10.063 3.421 1.00 96.44 78 ARG A CA 1
ATOM 625 C C . ARG A 1 78 ? -3.798 -10.040 4.156 1.00 96.44 78 ARG A C 1
ATOM 627 O O . ARG A 1 78 ? -4.598 -10.947 3.966 1.00 96.44 78 ARG A O 1
ATOM 634 N N . GLN A 1 79 ? -4.015 -9.062 5.032 1.00 96.94 79 GLN A N 1
ATOM 635 C CA . GLN A 1 79 ? -5.203 -9.005 5.890 1.00 96.94 79 GLN A CA 1
ATOM 636 C C . GLN A 1 79 ? -6.427 -8.401 5.200 1.00 96.94 79 GLN A C 1
ATOM 638 O O . GLN A 1 79 ? -7.541 -8.846 5.461 1.00 96.94 79 GLN A O 1
ATOM 643 N N . PHE A 1 80 ? -6.231 -7.390 4.353 1.00 96.44 80 PHE A N 1
ATOM 644 C CA . PHE A 1 80 ? -7.325 -6.564 3.831 1.00 96.44 80 PHE A CA 1
ATOM 645 C C . PHE A 1 80 ? -7.526 -6.688 2.316 1.00 96.44 80 PHE A C 1
ATOM 647 O O . PHE A 1 80 ? -8.519 -6.185 1.791 1.00 96.44 80 PHE A O 1
ATOM 654 N N . VAL A 1 81 ? -6.614 -7.345 1.594 1.00 94.94 81 VAL A N 1
ATOM 655 C CA . VAL A 1 81 ? -6.739 -7.541 0.145 1.00 94.94 81 VAL A CA 1
ATOM 656 C C . VAL A 1 81 ? -7.274 -8.939 -0.148 1.00 94.94 81 VAL A C 1
ATOM 658 O O . VAL A 1 81 ? -6.564 -9.933 -0.019 1.00 94.94 81 VAL A O 1
ATOM 661 N N . THR A 1 82 ? -8.536 -9.006 -0.569 1.00 91.62 82 THR A N 1
ATOM 662 C CA . THR A 1 82 ? -9.206 -10.242 -1.002 1.00 91.62 82 THR A CA 1
ATOM 663 C C . THR A 1 82 ? -9.026 -10.520 -2.495 1.00 91.62 82 THR A C 1
ATOM 665 O O . THR A 1 82 ? -8.911 -11.681 -2.877 1.00 91.62 82 THR A O 1
ATOM 668 N N . ASP A 1 83 ? -8.947 -9.472 -3.322 1.00 94.44 83 ASP A N 1
ATOM 669 C CA . ASP A 1 83 ? -8.613 -9.539 -4.749 1.00 94.44 83 ASP A CA 1
ATOM 670 C C . ASP A 1 83 ? -7.308 -8.765 -5.024 1.00 94.44 83 ASP A C 1
ATOM 672 O O . ASP A 1 83 ? -7.312 -7.535 -5.149 1.00 94.44 83 ASP A O 1
ATOM 676 N N . PRO A 1 84 ? -6.160 -9.466 -5.099 1.00 94.25 84 PRO A N 1
ATOM 677 C CA . PRO A 1 84 ? -4.868 -8.823 -5.294 1.00 94.25 84 PRO A CA 1
ATOM 678 C C . PRO A 1 84 ? -4.699 -8.113 -6.638 1.00 94.25 84 PRO A C 1
ATOM 680 O O . PRO A 1 84 ? -3.882 -7.195 -6.716 1.00 94.25 84 PRO A O 1
ATOM 683 N N . VAL A 1 85 ? -5.414 -8.535 -7.686 1.00 94.12 85 VAL A N 1
ATOM 684 C CA . VAL A 1 85 ? -5.305 -7.916 -9.015 1.00 94.12 85 VAL A CA 1
ATOM 685 C C . VAL A 1 85 ? -6.082 -6.608 -9.016 1.00 94.12 85 VAL A C 1
ATOM 687 O O . VAL A 1 85 ? -5.486 -5.565 -9.284 1.00 94.12 85 VAL A O 1
ATOM 690 N N . ALA A 1 86 ? -7.349 -6.637 -8.595 1.00 92.94 86 ALA A N 1
ATOM 691 C CA . ALA A 1 86 ? -8.177 -5.434 -8.507 1.00 92.94 86 ALA A CA 1
ATOM 692 C C . ALA A 1 86 ? -7.562 -4.373 -7.574 1.00 92.94 86 ALA A C 1
ATOM 694 O O . ALA A 1 86 ? -7.592 -3.175 -7.868 1.00 92.94 86 ALA A O 1
ATOM 695 N N . ALA A 1 87 ? -6.935 -4.798 -6.470 1.00 94.62 87 ALA A N 1
ATOM 696 C CA . ALA A 1 87 ? -6.219 -3.891 -5.576 1.00 94.62 87 ALA A CA 1
ATOM 697 C C . ALA A 1 87 ? -5.048 -3.184 -6.271 1.00 94.62 87 ALA A C 1
ATOM 699 O O . ALA A 1 87 ? -4.874 -1.974 -6.115 1.00 94.62 87 ALA A O 1
ATOM 700 N N . VAL A 1 88 ? -4.249 -3.914 -7.054 1.00 95.00 88 VAL A N 1
ATOM 701 C CA . VAL A 1 88 ? -3.123 -3.326 -7.791 1.00 95.00 88 VAL A CA 1
ATOM 702 C C . VAL A 1 88 ? -3.612 -2.417 -8.913 1.00 95.00 88 VAL A C 1
ATOM 704 O O . VAL A 1 88 ? -3.055 -1.335 -9.082 1.00 95.00 88 VAL A O 1
ATOM 707 N N . GLU A 1 89 ? -4.671 -2.783 -9.629 1.00 94.62 89 GLU A N 1
ATOM 708 C CA . GLU A 1 89 ? -5.274 -1.914 -10.647 1.00 94.62 89 GLU A CA 1
ATOM 709 C C . GLU A 1 89 ? -5.768 -0.589 -10.041 1.00 94.62 89 GLU A C 1
ATOM 711 O O . GLU A 1 89 ? -5.518 0.491 -10.587 1.00 94.62 89 GLU A O 1
ATOM 716 N N . TYR A 1 90 ? -6.397 -0.640 -8.861 1.00 94.69 90 TYR A N 1
ATOM 717 C CA . TYR A 1 90 ? -6.796 0.561 -8.125 1.00 94.69 90 TYR A CA 1
ATOM 718 C C . TYR A 1 90 ? -5.580 1.405 -7.710 1.00 94.69 90 TYR A C 1
ATOM 720 O O . TYR A 1 90 ? -5.559 2.620 -7.911 1.00 94.69 90 TYR A O 1
ATOM 728 N N . VAL A 1 91 ? -4.536 0.767 -7.170 1.00 95.19 91 VAL A N 1
ATOM 729 C CA . VAL A 1 91 ? -3.280 1.424 -6.758 1.00 95.19 91 VAL A CA 1
ATOM 730 C C . VAL A 1 91 ? -2.589 2.116 -7.935 1.00 95.19 91 VAL A C 1
ATOM 732 O O . VAL A 1 91 ? -2.124 3.253 -7.802 1.00 95.19 91 VAL A O 1
ATOM 735 N N . LEU A 1 92 ? -2.556 1.463 -9.095 1.00 93.81 92 LEU A N 1
ATOM 736 C CA . LEU A 1 92 ? -1.965 1.997 -10.321 1.00 93.81 92 LEU A CA 1
ATOM 737 C C . LEU A 1 92 ? -2.855 3.040 -11.013 1.00 93.81 92 LEU A C 1
ATOM 739 O O . LEU A 1 92 ? -2.379 3.746 -11.899 1.00 93.81 92 LEU A O 1
ATOM 743 N N . GLY A 1 93 ? -4.114 3.185 -10.591 1.00 90.19 93 GLY A N 1
ATOM 744 C CA . GLY A 1 93 ? -5.070 4.105 -11.204 1.00 90.19 93 GLY A CA 1
ATOM 745 C C . GLY A 1 93 ? -5.530 3.657 -12.592 1.00 90.19 93 GLY A C 1
ATOM 746 O O . GLY A 1 93 ? -5.887 4.500 -13.410 1.00 90.19 93 GLY A O 1
ATOM 747 N N . THR A 1 94 ? -5.495 2.352 -12.876 1.00 85.31 94 THR A N 1
ATOM 748 C CA . THR A 1 94 ? -5.934 1.784 -14.162 1.00 85.31 94 THR A CA 1
ATOM 749 C C . THR A 1 94 ? -7.431 1.485 -14.191 1.00 85.31 94 THR A C 1
ATOM 751 O O . THR A 1 94 ? -7.988 1.266 -15.264 1.00 85.31 94 THR A O 1
ATOM 754 N N . VAL A 1 95 ? -8.101 1.512 -13.035 1.00 71.38 95 VAL A N 1
ATOM 755 C CA . VAL A 1 95 ? -9.562 1.412 -12.947 1.00 71.38 95 VAL A CA 1
ATOM 756 C C . VAL A 1 95 ? -10.178 2.798 -13.139 1.00 71.38 95 VAL A C 1
ATOM 758 O O . VAL A 1 95 ? -9.969 3.700 -12.328 1.00 71.38 95 VAL A O 1
ATOM 761 N N . VAL A 1 96 ? -10.977 2.963 -14.196 1.00 53.16 96 VAL A N 1
ATOM 762 C CA . VAL A 1 96 ? -11.871 4.119 -14.348 1.00 53.16 96 VAL A CA 1
ATOM 763 C C . VAL A 1 96 ? -13.053 3.902 -13.407 1.00 53.16 96 VAL A C 1
ATOM 765 O O . VAL A 1 96 ? -13.855 2.994 -13.618 1.00 53.16 96 VAL A O 1
ATOM 768 N N . GLN A 1 97 ? -13.172 4.709 -12.353 1.00 53.03 97 GLN A N 1
ATOM 769 C CA . GLN A 1 97 ? -14.414 4.763 -11.585 1.00 53.03 97 GLN A CA 1
ATOM 770 C C . GLN A 1 97 ? -15.484 5.396 -12.485 1.00 53.03 97 GLN A C 1
ATOM 772 O O . GLN A 1 97 ? -15.443 6.600 -12.731 1.00 53.03 97 GLN A O 1
ATOM 777 N N . CYS A 1 98 ? -16.415 4.593 -13.009 1.00 38.81 98 CYS A N 1
ATOM 778 C CA . CYS A 1 98 ? -17.671 5.132 -13.526 1.00 38.81 98 CYS A CA 1
ATOM 779 C C . CYS A 1 98 ? -18.371 5.836 -12.356 1.00 38.81 98 CYS A C 1
ATOM 781 O O . CYS A 1 98 ? -18.713 5.183 -11.369 1.00 38.81 98 CYS A O 1
ATOM 783 N N . GLN A 1 99 ? -18.471 7.162 -12.451 1.00 36.81 99 GLN A N 1
ATOM 784 C CA . GLN A 1 99 ? -19.227 8.012 -11.531 1.00 36.81 99 GLN A CA 1
ATOM 785 C C . GLN A 1 99 ? -20.729 7.776 -11.674 1.00 36.81 99 GLN A C 1
ATOM 787 O O . GLN A 1 99 ? -21.172 7.517 -12.817 1.00 36.81 99 GLN A O 1
#

Foldseek 3Di:
DDQWDQDPNDIDGHLLRLLLVLLCCCPPVVDVLSLQLVLLLLCQLCVQPVPDHSVVSSVVLVPDDSVVNSVVSVVSCVVRPPDSVVSSCSSNVVDDPPD

Radius of gyration: 13.33 Å; Cα contacts (8 Å, |Δi|>4): 100; chains: 1; bounding box: 34×30×30 Å

Nearest PDB structures (foldseek):
  5xme-assembly1_A  TM=2.613E-01  e=6.352E+00  Homo sapiens

Solvent-accessible surface area (backbone atoms only — not comparable to full-atom values): 5619 Å² total; per-residue (Å²): 132,87,43,61,48,77,57,100,88,41,83,45,67,40,57,70,34,52,56,50,49,25,51,46,35,28,76,74,68,64,34,62,71,22,46,50,25,50,50,37,43,24,40,50,41,33,77,49,67,70,81,50,55,31,67,60,45,41,54,53,54,68,73,43,55,74,67,59,36,51,53,48,50,56,51,48,45,70,74,51,50,89,50,55,63,65,53,42,34,50,24,72,62,72,59,80,78,83,127

Mean predicted aligned error: 4.05 Å